Protein AF-A0A7Y4YLS2-F1 (afdb_monomer)

Secondary structure (DSSP, 8-state):
--TT-PPPHHHHHHHHHTHHHHHHHHHHHHHHTT--SS----

Radius of gyration: 13.73 Å; Cα contacts (8 Å, |Δi|>4): 7; chains: 1; bounding box: 29×19×38 Å

pLDDT: mean 85.29, std 14.49, range [41.34, 97.44]

Mean predi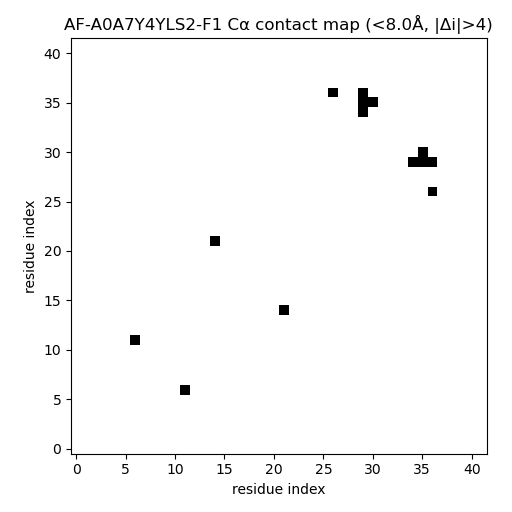cted aligned error: 6.58 Å

Structure (mmCIF, N/CA/C/O backbone):
data_AF-A0A7Y4YLS2-F1
#
_entry.id   AF-A0A7Y4YLS2-F1
#
loop_
_atom_site.group_PDB
_atom_site.id
_atom_site.type_symbol
_atom_site.label_atom_id
_atom_site.label_alt_id
_atom_site.label_comp_id
_atom_site.label_asym_id
_atom_site.label_entity_id
_atom_site.label_seq_id
_atom_site.pdbx_PDB_ins_code
_atom_site.Cartn_x
_atom_site.Cartn_y
_atom_site.Cartn_z
_atom_site.occupancy
_atom_site.B_iso_or_equiv
_atom_site.auth_seq_id
_atom_site.auth_comp_id
_atom_site.auth_asym_id
_atom_site.auth_atom_id
_atom_site.pdbx_PDB_model_num
ATOM 1 N N . GLY A 1 1 ? 11.604 -10.882 7.170 1.00 54.62 1 GLY A N 1
ATOM 2 C CA . GLY A 1 1 ? 11.042 -10.064 6.082 1.00 54.62 1 GLY A CA 1
ATOM 3 C C . GLY A 1 1 ? 10.889 -10.934 4.853 1.00 54.62 1 GLY A C 1
ATOM 4 O O . GLY A 1 1 ? 11.506 -11.989 4.802 1.00 54.62 1 GLY A O 1
ATOM 5 N N . HIS A 1 2 ? 10.044 -10.539 3.901 1.00 61.44 2 HIS A N 1
ATOM 6 C CA . HIS A 1 2 ? 9.929 -11.178 2.582 1.00 61.44 2 HIS A CA 1
ATOM 7 C C . HIS A 1 2 ? 11.053 -10.652 1.663 1.00 61.44 2 HIS A C 1
ATOM 9 O O . HIS A 1 2 ? 10.803 -9.858 0.763 1.00 61.44 2 HIS A O 1
ATOM 15 N N . ASP A 1 3 ? 12.301 -11.065 1.898 1.00 62.09 3 ASP A N 1
ATOM 16 C CA . ASP A 1 3 ? 13.472 -10.583 1.131 1.00 62.09 3 ASP A CA 1
ATOM 17 C C . ASP A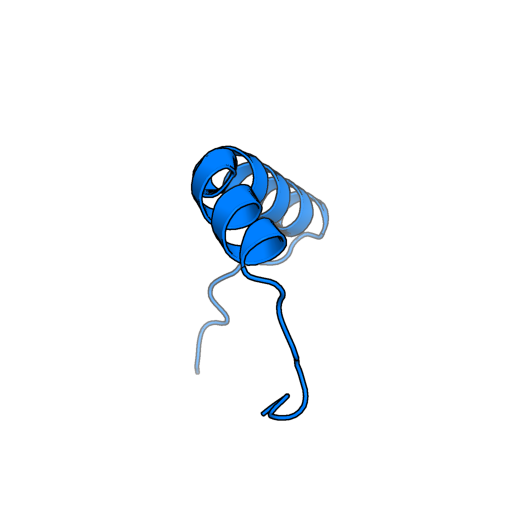 1 3 ? 13.627 -11.249 -0.253 1.00 62.09 3 ASP A C 1
ATOM 19 O O . ASP A 1 3 ? 14.641 -11.101 -0.927 1.00 62.09 3 ASP A O 1
ATOM 23 N N . THR A 1 4 ? 12.615 -11.999 -0.695 1.00 78.50 4 THR A N 1
ATOM 24 C CA . THR A 1 4 ? 12.598 -12.739 -1.967 1.00 78.50 4 THR A CA 1
ATOM 25 C C . THR A 1 4 ? 11.638 -12.150 -3.005 1.00 78.50 4 THR A C 1
ATOM 27 O O . THR A 1 4 ? 11.449 -12.737 -4.070 1.00 78.50 4 THR A O 1
ATOM 30 N N . GLY A 1 5 ? 11.008 -11.006 -2.719 1.00 76.12 5 GLY A N 1
ATOM 31 C CA . GLY A 1 5 ? 10.089 -10.354 -3.651 1.00 76.12 5 GLY A CA 1
ATOM 32 C C . GLY A 1 5 ? 10.831 -9.631 -4.774 1.00 76.12 5 GLY A C 1
ATOM 33 O O . GLY A 1 5 ? 11.408 -8.573 -4.545 1.00 76.12 5 GLY A O 1
ATOM 34 N N . LEU A 1 6 ? 10.787 -10.173 -5.993 1.00 80.25 6 LEU A N 1
ATOM 35 C CA . LEU A 1 6 ? 11.146 -9.430 -7.202 1.00 80.25 6 LEU A CA 1
ATOM 36 C C . LEU A 1 6 ? 9.904 -8.697 -7.712 1.00 80.25 6 LEU A C 1
ATOM 38 O O . LEU A 1 6 ? 8.925 -9.328 -8.106 1.00 80.25 6 LEU A O 1
ATOM 42 N N . TYR A 1 7 ? 9.962 -7.369 -7.714 1.00 84.81 7 TYR A N 1
ATOM 43 C CA . TYR A 1 7 ? 8.951 -6.519 -8.332 1.00 84.81 7 TYR A CA 1
ATOM 44 C C . TYR A 1 7 ? 9.478 -6.018 -9.673 1.00 84.81 7 TYR A C 1
ATOM 46 O O . TYR A 1 7 ? 10.615 -5.549 -9.754 1.00 84.81 7 TYR A O 1
ATOM 54 N N . SER A 1 8 ? 8.668 -6.121 -10.727 1.00 90.56 8 SER A N 1
ATOM 55 C CA . SER A 1 8 ? 9.002 -5.491 -12.002 1.00 90.56 8 SER A CA 1
ATOM 56 C C . SER A 1 8 ? 8.853 -3.974 -11.895 1.00 90.56 8 SER A C 1
ATOM 58 O O . SER A 1 8 ? 8.111 -3.460 -11.051 1.00 90.56 8 SER A O 1
ATOM 60 N N . TRP A 1 9 ? 9.560 -3.241 -12.754 1.00 91.94 9 TRP A N 1
ATOM 61 C CA . TRP A 1 9 ? 9.468 -1.783 -12.761 1.00 91.94 9 TRP A CA 1
ATOM 62 C C . TRP A 1 9 ? 8.059 -1.322 -13.147 1.00 91.94 9 TRP A C 1
ATOM 64 O O . TRP A 1 9 ? 7.526 -0.391 -12.550 1.00 91.94 9 TRP A O 1
ATOM 74 N N . GLU A 1 10 ? 7.420 -2.032 -14.074 1.00 94.12 10 GLU A N 1
ATOM 75 C CA . GLU A 1 10 ? 6.040 -1.802 -14.495 1.00 94.12 10 GLU A CA 1
ATOM 76 C C . GLU A 1 10 ? 5.071 -1.925 -13.319 1.00 94.12 10 GLU A C 1
ATOM 78 O O . GLU A 1 10 ? 4.196 -1.078 -13.161 1.00 94.12 10 GLU A O 1
ATOM 83 N N . TYR A 1 11 ? 5.263 -2.928 -12.457 1.00 91.38 11 TYR A N 1
ATOM 84 C CA . TYR A 1 11 ? 4.418 -3.132 -11.284 1.00 91.38 11 TYR A CA 1
ATOM 85 C C . TYR A 1 11 ? 4.594 -2.015 -10.249 1.00 91.38 11 TYR A C 1
ATOM 87 O O . TYR A 1 11 ? 3.614 -1.498 -9.719 1.00 91.38 11 TYR A O 1
ATOM 95 N N . LEU A 1 12 ? 5.834 -1.584 -9.995 1.00 93.25 12 LEU A N 1
ATOM 96 C CA . LEU A 1 12 ? 6.097 -0.451 -9.102 1.00 93.25 12 LEU A CA 1
ATOM 97 C C . LEU A 1 12 ? 5.528 0.859 -9.660 1.00 93.25 12 LEU A C 1
ATOM 99 O O . LEU A 1 12 ? 4.993 1.671 -8.905 1.00 93.25 12 LEU A O 1
ATOM 103 N N . HIS A 1 13 ? 5.619 1.059 -10.975 1.00 94.75 13 HIS A N 1
ATOM 104 C CA . HIS A 1 13 ? 5.041 2.216 -11.641 1.00 94.75 13 HIS A CA 1
ATOM 105 C C . HIS A 1 13 ? 3.511 2.203 -11.538 1.00 94.75 13 HIS A C 1
ATOM 107 O O . HIS A 1 13 ? 2.92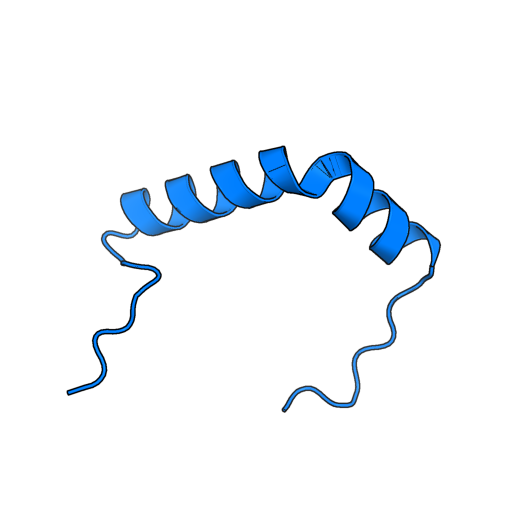7 3.201 -11.129 1.00 94.75 13 HIS A O 1
ATOM 113 N N . GLU A 1 14 ? 2.862 1.072 -11.825 1.00 94.62 14 GLU A N 1
ATOM 114 C CA . GLU A 1 14 ? 1.413 0.894 -11.674 1.00 94.62 14 GLU A CA 1
ATOM 115 C C . GLU A 1 14 ? 0.953 1.163 -10.234 1.00 94.62 14 GLU A C 1
ATOM 117 O O . GLU A 1 14 ? 0.027 1.946 -10.014 1.00 94.62 14 GLU A O 1
ATOM 122 N N . MET A 1 15 ? 1.647 0.597 -9.244 1.00 93.88 15 MET A N 1
ATOM 123 C CA . MET A 1 15 ? 1.369 0.856 -7.830 1.00 93.88 15 MET A CA 1
ATOM 124 C C . MET A 1 15 ? 1.481 2.340 -7.472 1.00 93.88 15 MET A C 1
ATOM 126 O O . MET A 1 15 ? 0.679 2.827 -6.683 1.00 93.88 15 MET A O 1
ATOM 130 N N . GLY A 1 16 ? 2.456 3.060 -8.035 1.00 94.00 16 GLY A N 1
ATOM 131 C CA . GLY A 1 16 ? 2.592 4.503 -7.836 1.00 94.00 16 GLY A CA 1
ATOM 132 C C . GLY A 1 16 ? 1.449 5.291 -8.481 1.00 94.00 16 GLY A C 1
ATOM 133 O O . GLY A 1 16 ? 0.879 6.173 -7.844 1.00 94.00 16 GLY A O 1
ATOM 134 N N . GLN A 1 17 ? 1.070 4.942 -9.714 1.00 97.44 17 GLN A N 1
ATOM 135 C CA . GLN A 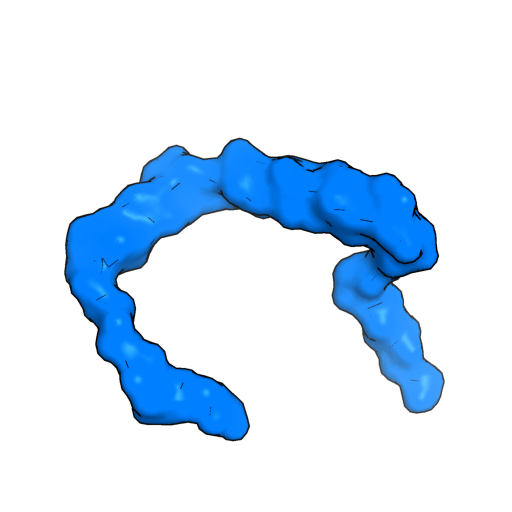1 17 ? -0.031 5.594 -10.436 1.00 97.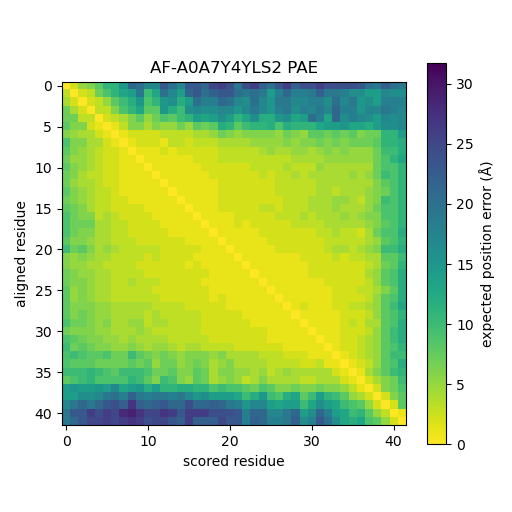44 17 GLN A CA 1
ATOM 136 C C . GLN A 1 17 ? -1.381 5.406 -9.731 1.00 97.44 17 GLN A C 1
ATOM 138 O O . GLN A 1 17 ? -2.189 6.330 -9.685 1.00 97.44 17 GLN A O 1
ATOM 143 N N . TYR A 1 18 ? -1.623 4.226 -9.155 1.00 96.69 18 TYR A N 1
ATOM 144 C CA . TYR A 1 18 ? -2.896 3.879 -8.515 1.00 96.69 18 TYR A CA 1
ATOM 145 C C . TYR A 1 18 ? -2.836 3.859 -6.988 1.00 96.69 18 TYR A C 1
ATOM 147 O O . TYR A 1 18 ? -3.757 3.347 -6.347 1.00 96.69 18 TYR A O 1
ATOM 155 N N . GLN A 1 19 ? -1.786 4.438 -6.399 1.00 95.38 19 GLN A N 1
ATOM 156 C CA . GLN A 1 19 ? -1.524 4.383 -4.964 1.00 95.38 19 GLN A CA 1
ATOM 157 C C . GLN A 1 19 ? -2.746 4.809 -4.146 1.00 95.38 19 GLN A C 1
ATOM 159 O O . GLN A 1 19 ? -3.136 4.101 -3.223 1.00 95.38 19 GLN A O 1
ATOM 164 N N . GLU A 1 20 ? -3.369 5.941 -4.481 1.00 95.50 20 GLU A N 1
ATOM 165 C CA . GLU A 1 20 ? -4.510 6.471 -3.726 1.00 95.50 20 GLU A CA 1
ATOM 166 C C . GLU A 1 20 ? -5.725 5.539 -3.767 1.00 95.50 20 GLU A C 1
ATOM 168 O O . GLU A 1 20 ? -6.326 5.257 -2.730 1.00 95.50 20 GLU A O 1
ATOM 173 N N . GLY A 1 21 ? -6.065 5.020 -4.951 1.00 96.00 21 GLY A N 1
ATOM 174 C CA . GLY A 1 21 ? -7.207 4.124 -5.132 1.00 96.00 21 GLY A CA 1
ATOM 175 C C . GLY A 1 21 ? -6.993 2.775 -4.450 1.00 96.00 21 GLY A C 1
ATOM 176 O O . GLY A 1 21 ? -7.856 2.309 -3.708 1.00 96.00 21 GLY A O 1
ATOM 177 N N . MET A 1 22 ? -5.810 2.184 -4.636 1.00 95.00 22 MET A N 1
ATOM 178 C CA . MET A 1 22 ? -5.420 0.945 -3.962 1.00 95.00 22 MET A CA 1
ATOM 179 C C . MET A 1 22 ? -5.395 1.117 -2.440 1.00 95.00 22 MET A C 1
ATOM 181 O O . MET A 1 22 ? -5.807 0.219 -1.705 1.00 95.00 22 MET A O 1
ATOM 185 N N . TRP A 1 23 ? -4.946 2.278 -1.959 1.00 94.31 23 TRP A N 1
ATOM 186 C CA . TRP A 1 23 ? -4.913 2.587 -0.536 1.00 94.31 23 TRP A CA 1
ATOM 187 C C . TRP A 1 23 ? -6.315 2.723 0.062 1.00 94.31 23 TRP A C 1
ATOM 189 O O . TRP A 1 23 ? -6.591 2.163 1.124 1.00 94.31 23 TRP A O 1
ATOM 199 N N . HIS A 1 24 ? -7.217 3.420 -0.629 1.00 95.00 24 HIS A N 1
ATOM 200 C CA . HIS A 1 24 ? -8.604 3.560 -0.198 1.00 95.00 24 HIS A CA 1
ATOM 201 C C . HIS A 1 24 ? -9.321 2.204 -0.156 1.00 95.00 24 HIS A C 1
ATOM 203 O O . HIS A 1 24 ? -9.977 1.883 0.833 1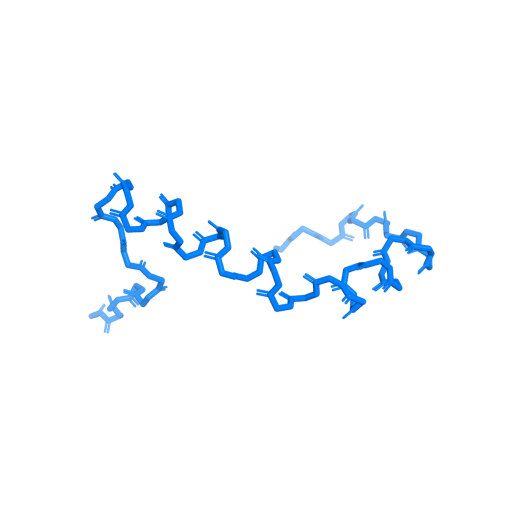.00 95.00 24 HIS A O 1
ATOM 209 N N . ASP A 1 25 ? -9.154 1.380 -1.193 1.00 95.62 25 ASP A N 1
ATOM 210 C CA . ASP A 1 25 ? -9.728 0.032 -1.252 1.00 95.62 25 ASP A CA 1
ATOM 211 C C . ASP A 1 25 ? -9.192 -0.868 -0.126 1.00 95.62 25 ASP A C 1
ATOM 213 O O . ASP A 1 25 ? -9.957 -1.564 0.545 1.00 95.62 25 ASP A O 1
ATOM 217 N N . TYR A 1 26 ? -7.885 -0.806 0.153 1.00 94.12 26 TYR A N 1
ATOM 218 C CA . TYR A 1 26 ? -7.286 -1.507 1.288 1.00 94.12 26 TYR A CA 1
ATOM 219 C C . TYR A 1 26 ? -7.922 -1.097 2.624 1.00 94.12 26 TYR A C 1
ATOM 221 O O . TYR A 1 26 ? -8.275 -1.967 3.422 1.00 94.12 26 TYR A O 1
ATOM 229 N N . LEU A 1 27 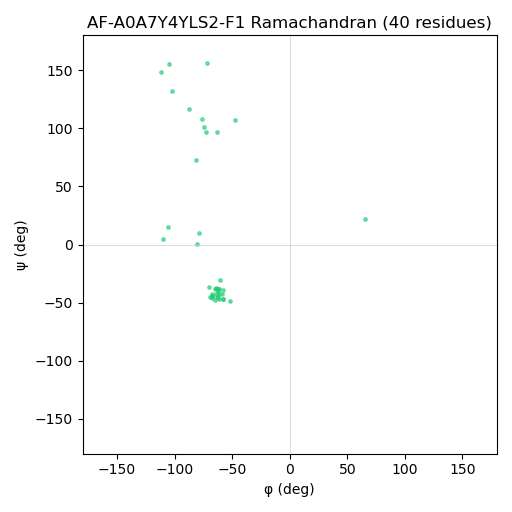? -8.104 0.206 2.863 1.00 93.50 27 LEU A N 1
ATOM 230 C CA . LEU A 1 27 ? -8.739 0.702 4.085 1.00 93.50 27 LEU A CA 1
ATOM 231 C C . LEU A 1 27 ? -10.202 0.261 4.197 1.00 93.50 27 LEU A C 1
ATOM 233 O O . LEU A 1 27 ? -10.603 -0.197 5.265 1.00 93.50 27 LEU A O 1
ATOM 237 N N . GLY A 1 28 ? -10.972 0.320 3.108 1.00 94.00 28 GLY A N 1
ATOM 238 C CA . GLY A 1 28 ? -12.362 -0.141 3.095 1.00 94.00 28 GLY A CA 1
ATOM 239 C C . GLY A 1 28 ? -12.483 -1.638 3.396 1.00 94.00 28 GLY A C 1
ATOM 240 O O . GLY A 1 28 ? -13.325 -2.056 4.189 1.00 94.00 28 GLY A O 1
ATOM 241 N N . LYS A 1 29 ? -11.585 -2.462 2.842 1.00 94.12 29 LYS A N 1
ATOM 242 C CA . LYS A 1 29 ? -11.499 -3.896 3.171 1.00 94.12 29 LYS A CA 1
ATOM 243 C C . LYS A 1 29 ? -11.158 -4.132 4.639 1.00 94.12 29 LYS A C 1
ATOM 245 O O . LYS A 1 29 ? -11.667 -5.073 5.246 1.00 94.12 29 LYS A O 1
ATOM 250 N N . LEU A 1 30 ? -10.284 -3.304 5.202 1.00 92.69 30 LEU A N 1
ATOM 251 C CA . LEU A 1 30 ? -9.858 -3.414 6.589 1.00 92.69 30 LEU A CA 1
ATOM 252 C C . LEU A 1 30 ? -10.994 -3.057 7.556 1.00 92.69 30 LEU A C 1
ATOM 254 O O . LEU A 1 30 ? -11.256 -3.816 8.489 1.00 92.69 30 LEU A O 1
ATOM 258 N N . GLU A 1 31 ? -11.712 -1.970 7.272 1.00 91.75 31 GLU A N 1
ATOM 259 C CA . GLU A 1 31 ? -12.905 -1.545 8.006 1.00 91.75 31 GLU A CA 1
ATOM 260 C C . GLU A 1 31 ? -14.019 -2.597 7.923 1.00 91.75 31 GLU A C 1
ATOM 262 O O . GLU A 1 31 ? -14.556 -3.005 8.951 1.00 91.75 31 GLU A O 1
ATOM 267 N N . ALA A 1 32 ? -14.309 -3.117 6.725 1.00 93.12 32 ALA A N 1
ATOM 268 C CA . ALA A 1 32 ? -15.296 -4.180 6.531 1.00 93.12 32 ALA A CA 1
ATOM 269 C C . ALA A 1 32 ? -14.936 -5.470 7.289 1.00 93.12 32 ALA A C 1
ATOM 271 O O . ALA A 1 32 ? -15.817 -6.210 7.724 1.00 93.12 32 ALA A O 1
ATOM 272 N N . ALA A 1 33 ? -13.641 -5.736 7.478 1.00 93.44 33 ALA A N 1
ATOM 273 C CA . ALA A 1 33 ? -13.149 -6.844 8.289 1.00 93.44 33 ALA A CA 1
ATOM 274 C C . ALA A 1 33 ? -13.149 -6.549 9.805 1.00 93.44 33 ALA A C 1
ATOM 276 O O . ALA A 1 33 ? -12.713 -7.404 10.579 1.00 93.44 33 ALA A O 1
ATOM 277 N N . GLY A 1 34 ? -13.590 -5.360 10.235 1.00 90.31 34 GLY A N 1
ATOM 278 C CA . GLY A 1 34 ? -13.565 -4.915 11.631 1.00 90.31 34 GLY A CA 1
ATOM 279 C C . GLY A 1 34 ? -12.151 -4.744 12.192 1.00 90.31 34 GLY A C 1
ATOM 280 O O . GLY A 1 34 ? -11.952 -4.837 13.402 1.00 90.31 34 GLY A O 1
ATOM 281 N N . LYS A 1 35 ? -11.151 -4.561 11.323 1.00 88.56 35 LYS A N 1
ATOM 282 C CA . LYS A 1 35 ? -9.741 -4.415 11.696 1.00 88.56 35 LYS A CA 1
ATOM 283 C C . LYS A 1 35 ? -9.310 -2.956 11.567 1.00 88.56 35 LYS A C 1
ATOM 285 O O . LYS A 1 35 ? -9.864 -2.194 10.783 1.00 88.56 35 LYS A O 1
ATOM 290 N N . 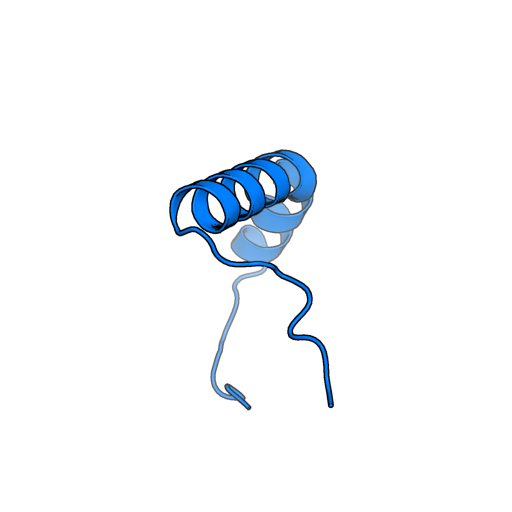SER A 1 36 ? -8.278 -2.585 12.319 1.00 84.56 36 SER A N 1
ATOM 291 C CA . SER A 1 36 ? -7.598 -1.297 12.179 1.00 84.56 36 SER A CA 1
ATOM 292 C C . 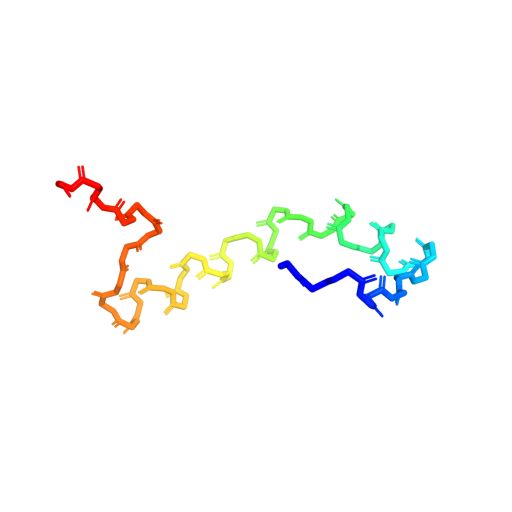SER A 1 36 ? -6.190 -1.510 11.643 1.00 84.56 36 SER A C 1
ATOM 294 O O . SER A 1 36 ? -5.557 -2.533 11.914 1.00 84.56 36 SER A O 1
ATOM 296 N N . ARG A 1 37 ? -5.702 -0.538 10.868 1.00 82.50 37 ARG A N 1
ATOM 297 C CA . ARG A 1 37 ? -4.323 -0.530 10.363 1.00 82.50 37 ARG A CA 1
ATOM 298 C C . ARG A 1 37 ? -3.343 -0.284 11.498 1.00 82.50 37 ARG A C 1
ATOM 300 O O . ARG A 1 37 ? -2.257 -0.856 11.502 1.00 82.50 37 ARG A O 1
ATOM 307 N N . ASP A 1 38 ? -3.736 0.564 12.442 1.00 80.75 38 ASP A N 1
ATOM 308 C CA . ASP A 1 38 ? -3.005 0.717 13.685 1.00 80.75 38 ASP A CA 1
ATOM 309 C C . ASP A 1 38 ? -3.257 -0.524 14.531 1.00 80.75 38 ASP A C 1
ATOM 311 O O . ASP A 1 38 ? -4.261 -0.651 15.231 1.00 80.75 38 ASP A O 1
ATOM 315 N N . SER A 1 39 ? -2.320 -1.463 14.447 1.00 64.19 39 SER A N 1
ATOM 316 C CA . SER A 1 39 ? -2.051 -2.356 15.558 1.00 64.19 39 SER A CA 1
ATOM 317 C C . SER A 1 39 ? -1.560 -1.468 16.695 1.00 64.19 39 SER A C 1
ATOM 319 O O . SER A 1 39 ? -0.389 -1.080 16.701 1.00 64.19 39 SER A O 1
ATOM 321 N N . THR A 1 40 ? -2.453 -1.083 17.605 1.00 55.41 40 THR A N 1
ATOM 322 C CA . THR A 1 40 ? -2.074 -0.526 18.901 1.00 55.41 40 THR A CA 1
ATOM 323 C C . THR A 1 40 ? -0.998 -1.439 19.477 1.00 55.41 40 THR A C 1
ATOM 325 O O . THR A 1 40 ? -1.254 -2.594 19.812 1.00 55.41 40 THR A O 1
ATOM 328 N N . LYS A 1 41 ? 0.242 -0.947 19.476 1.00 50.59 41 LYS A N 1
ATOM 329 C CA . LYS A 1 41 ? 1.331 -1.544 20.234 1.00 50.59 41 LYS A CA 1
ATOM 330 C C . LYS A 1 41 ? 1.065 -1.178 21.691 1.00 50.59 41 LYS A C 1
ATOM 332 O O . LYS A 1 41 ? 1.309 -0.033 22.063 1.00 50.59 41 LYS A O 1
ATOM 337 N N . GLU A 1 42 ? 0.520 -2.114 22.458 1.00 41.34 42 GLU A N 1
ATOM 338 C CA . GLU A 1 42 ? 0.758 -2.176 23.906 1.00 41.34 42 GLU A CA 1
ATOM 339 C C . GLU A 1 42 ? 2.015 -3.009 24.172 1.00 41.34 42 GLU A C 1
ATOM 341 O O . GLU A 1 42 ? 2.215 -4.024 23.459 1.00 41.34 42 GLU A O 1
#

Sequence (42 aa):
GHDTGLYSWEYLHEMGQYQEGMWHDYLGKLEAAGKSRDSTKE

Foldseek 3Di:
DPPPDDDDPVRVVVCVVCVVVVVVVVCVVCVVVVHDPDPPDD

Solvent-accessible surface area (backbone atoms only — not comparable to full-atom values): 2757 Å² total; per-residue (Å²): 129,81,88,80,74,84,77,53,69,67,55,56,48,50,49,60,76,40,39,70,61,55,50,51,51,51,50,53,54,33,51,76,67,75,47,68,89,71,70,78,82,125